Protein AF-A0A6P0SS83-F1 (afdb_monomer)

Solvent-accessible surface area (backbone atoms only — not comparable to full-atom values): 5235 Å² total; per-residue (Å²): 119,67,68,61,54,56,50,53,57,50,46,73,72,39,95,65,48,42,55,52,55,51,46,52,55,51,48,53,51,50,50,46,51,52,49,10,50,53,48,13,50,54,52,39,48,53,53,51,55,52,33,50,75,72,74,41,85,79,54,69,73,56,52,51,47,48,30,52,52,38,24,52,48,27,57,71,67,70,55,91,65,74,81,86,67,74,74,72,79,81,125

Structure (mmCIF, N/CA/C/O backbone):
data_AF-A0A6P0SS83-F1
#
_entry.id   AF-A0A6P0SS83-F1
#
loop_
_atom_site.group_PDB
_atom_site.id
_atom_site.type_symbol
_atom_site.label_atom_id
_atom_site.label_alt_id
_atom_site.label_comp_id
_atom_site.label_asym_id
_atom_site.label_entity_id
_atom_site.label_seq_id
_atom_site.pdbx_PDB_ins_code
_atom_site.Cartn_x
_atom_site.Cartn_y
_atom_site.Cartn_z
_atom_site.occupancy
_atom_site.B_iso_or_equiv
_atom_site.auth_seq_id
_atom_site.auth_comp_id
_atom_site.auth_asym_id
_atom_site.auth_atom_id
_atom_site.pdbx_PDB_model_num
ATOM 1 N N . ALA A 1 1 ? 24.344 4.044 -10.109 1.00 56.97 1 ALA A N 1
ATOM 2 C CA . ALA A 1 1 ? 23.844 4.281 -11.486 1.00 56.97 1 ALA A CA 1
ATOM 3 C C . ALA A 1 1 ? 23.813 3.015 -12.366 1.00 56.97 1 ALA A C 1
ATOM 5 O O . ALA A 1 1 ? 23.726 3.124 -13.582 1.00 56.97 1 ALA A O 1
ATOM 6 N N . VAL A 1 2 ? 23.810 1.812 -11.775 1.00 69.12 2 VAL A N 1
ATOM 7 C CA . VAL A 1 2 ? 23.898 0.539 -12.518 1.00 69.12 2 VAL A CA 1
ATOM 8 C C . VAL A 1 2 ? 22.638 0.266 -13.353 1.00 69.12 2 VAL A C 1
ATOM 10 O O . VAL A 1 2 ? 22.737 -0.121 -14.511 1.00 69.12 2 VAL A O 1
ATOM 13 N N . GLY A 1 3 ? 21.451 0.583 -12.825 1.00 65.50 3 GLY A N 1
ATOM 14 C CA . GLY A 1 3 ? 20.184 0.381 -13.542 1.00 65.50 3 GLY A CA 1
ATOM 15 C C . GLY A 1 3 ? 20.056 1.190 -14.839 1.00 65.50 3 GLY A C 1
ATOM 16 O O . GLY A 1 3 ? 19.583 0.664 -15.840 1.00 65.50 3 GLY A O 1
ATOM 17 N N . LYS A 1 4 ? 20.553 2.438 -14.868 1.00 71.31 4 LYS A N 1
ATOM 18 C CA . LYS A 1 4 ? 20.564 3.268 -16.089 1.00 71.31 4 LYS A CA 1
ATOM 19 C C . LYS A 1 4 ? 21.418 2.651 -17.198 1.00 71.31 4 LYS A C 1
ATOM 21 O O . LYS A 1 4 ? 21.049 2.762 -18.359 1.00 71.31 4 LYS A O 1
ATOM 26 N N . VAL A 1 5 ? 22.529 1.999 -16.850 1.00 74.56 5 VAL A N 1
ATOM 27 C CA . VAL A 1 5 ? 23.441 1.367 -17.818 1.00 74.56 5 VAL A CA 1
ATOM 28 C C . VAL A 1 5 ? 22.813 0.109 -18.421 1.00 74.56 5 VAL A C 1
ATOM 30 O O . VAL A 1 5 ? 22.858 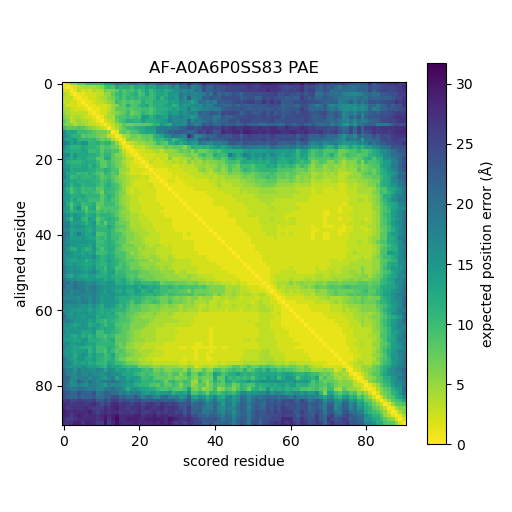-0.075 -19.634 1.00 74.56 5 VAL A O 1
ATOM 33 N N . ILE A 1 6 ? 22.159 -0.714 -17.598 1.00 71.19 6 ILE A N 1
ATOM 34 C CA . ILE A 1 6 ? 21.445 -1.917 -18.054 1.00 71.19 6 ILE A CA 1
ATOM 35 C C . ILE A 1 6 ? 20.288 -1.530 -18.988 1.00 71.19 6 ILE A C 1
ATOM 37 O O . ILE A 1 6 ? 20.165 -2.074 -20.084 1.00 71.19 6 ILE A O 1
ATOM 41 N N . VAL A 1 7 ? 19.494 -0.529 -18.597 1.00 67.44 7 VAL A N 1
ATOM 42 C CA . VAL A 1 7 ? 18.373 -0.019 -19.402 1.00 67.44 7 VAL A CA 1
ATOM 43 C C . VAL A 1 7 ? 18.861 0.627 -20.704 1.00 67.44 7 VAL A C 1
ATOM 45 O O . VAL A 1 7 ? 18.280 0.380 -21.757 1.00 67.44 7 VAL A O 1
ATOM 48 N N . ALA A 1 8 ? 19.959 1.391 -20.673 1.00 70.62 8 ALA A N 1
ATOM 49 C CA . ALA A 1 8 ? 20.525 2.028 -21.864 1.00 70.62 8 ALA A CA 1
ATOM 50 C C . ALA A 1 8 ? 21.078 1.023 -22.888 1.00 70.62 8 ALA A C 1
ATOM 52 O O . ALA A 1 8 ? 20.974 1.265 -24.090 1.00 70.62 8 ALA A O 1
ATOM 53 N N . ASN A 1 9 ? 21.644 -0.100 -22.436 1.00 68.56 9 ASN A N 1
ATOM 54 C CA . ASN A 1 9 ? 22.140 -1.149 -23.329 1.00 68.56 9 ASN A CA 1
ATOM 55 C C . ASN A 1 9 ? 21.007 -2.003 -23.917 1.00 68.56 9 ASN A C 1
ATOM 57 O O . ASN A 1 9 ? 21.089 -2.379 -25.083 1.00 68.56 9 ASN A O 1
ATOM 61 N N . LEU A 1 10 ? 19.921 -2.246 -23.171 1.00 67.12 10 LEU A N 1
ATOM 62 C CA . LEU A 1 10 ? 18.744 -2.945 -23.705 1.00 67.12 10 LEU A CA 1
ATOM 63 C C . LEU A 1 10 ? 17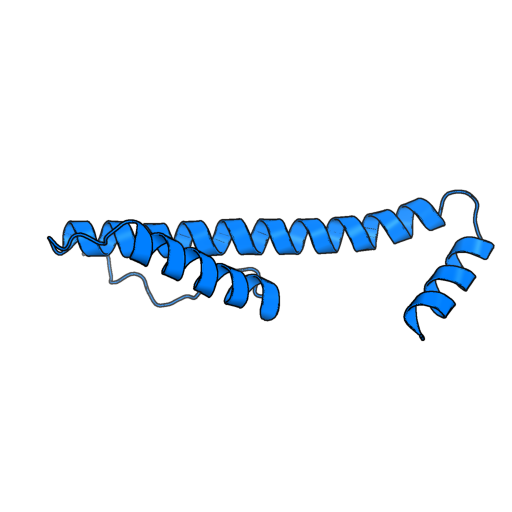.954 -2.085 -24.709 1.00 67.12 10 LEU A C 1
ATOM 65 O O . LEU A 1 10 ? 17.503 -2.592 -25.734 1.00 67.12 10 LEU A O 1
ATOM 69 N N . LEU A 1 11 ? 17.840 -0.775 -24.454 1.00 64.88 11 LEU A N 1
ATOM 70 C CA . LEU A 1 11 ? 17.195 0.192 -25.357 1.00 64.88 11 LEU A CA 1
ATOM 71 C C . LEU A 1 11 ? 17.920 0.347 -26.699 1.00 64.88 11 LEU A C 1
ATOM 73 O O . LEU A 1 11 ? 17.273 0.598 -27.711 1.00 64.88 11 LEU A O 1
ATOM 77 N N . LYS A 1 12 ? 19.250 0.198 -26.721 1.00 66.19 12 LYS A N 1
ATOM 78 C CA . LYS A 1 12 ? 20.060 0.330 -27.943 1.00 66.19 12 LYS A CA 1
ATOM 79 C C . LYS A 1 12 ? 19.930 -0.851 -28.908 1.00 66.19 12 LYS A C 1
ATOM 81 O O . LYS A 1 12 ? 20.390 -0.731 -30.038 1.00 66.19 12 LYS A O 1
ATOM 86 N N . MET A 1 13 ? 19.346 -1.974 -28.485 1.00 66.44 13 MET A N 1
ATOM 87 C CA . MET A 1 13 ? 19.460 -3.232 -29.227 1.00 66.44 13 MET A CA 1
ATOM 88 C C . MET A 1 13 ? 18.246 -3.574 -30.099 1.00 66.44 13 MET A C 1
ATOM 90 O O . MET A 1 13 ? 18.424 -4.292 -31.076 1.00 66.44 13 MET A O 1
ATOM 94 N N . ILE A 1 14 ? 17.025 -3.102 -29.799 1.00 65.44 14 ILE A N 1
ATOM 95 C CA . ILE A 1 14 ? 15.824 -3.520 -30.551 1.00 65.44 14 ILE A CA 1
ATOM 96 C C . ILE A 1 14 ? 14.741 -2.417 -30.567 1.00 65.44 14 ILE A C 1
ATOM 98 O O . ILE A 1 14 ? 14.254 -2.035 -29.493 1.00 65.44 14 ILE A O 1
ATOM 102 N N . PRO A 1 15 ? 14.287 -1.942 -31.748 1.00 60.16 15 PRO A N 1
ATOM 103 C CA . PRO A 1 15 ? 13.099 -1.097 -31.844 1.00 60.16 15 PRO A CA 1
ATOM 104 C C . PRO A 1 15 ? 11.882 -1.860 -31.293 1.00 60.16 15 PRO A C 1
ATOM 106 O O . PRO A 1 15 ? 11.535 -2.932 -31.776 1.00 60.16 15 PRO A O 1
ATOM 109 N N . GLY A 1 16 ? 11.269 -1.337 -30.228 1.00 62.84 16 GLY A N 1
ATOM 110 C CA . GLY A 1 16 ? 10.126 -1.953 -29.540 1.00 62.84 16 GLY A CA 1
ATOM 111 C C . GLY A 1 16 ? 10.457 -2.766 -28.278 1.00 62.84 16 GLY A C 1
ATOM 112 O O . GLY A 1 16 ? 9.611 -2.847 -27.388 1.00 62.84 16 GLY A O 1
ATOM 113 N N . ALA A 1 17 ? 11.682 -3.283 -28.095 1.00 65.75 17 ALA A N 1
ATOM 114 C CA . ALA A 1 17 ? 12.014 -4.033 -26.869 1.00 65.75 17 ALA A CA 1
ATOM 115 C C . ALA A 1 17 ? 12.172 -3.137 -25.633 1.00 65.75 17 ALA A C 1
ATOM 117 O O . ALA A 1 17 ? 11.887 -3.569 -24.516 1.00 65.75 17 ALA A O 1
ATOM 118 N N . GLY A 1 18 ? 12.564 -1.871 -25.825 1.00 62.97 18 GLY A N 1
ATOM 119 C CA . GLY A 1 18 ? 12.575 -0.875 -24.749 1.00 62.97 18 GLY A CA 1
ATOM 120 C C . GLY A 1 18 ? 11.197 -0.695 -24.101 1.00 62.97 18 GLY A C 1
ATOM 121 O O . GLY A 1 18 ? 11.101 -0.554 -22.883 1.00 62.97 18 GLY A O 1
ATOM 122 N N . THR A 1 19 ? 10.131 -0.794 -24.899 1.00 76.19 19 THR A N 1
ATOM 123 C CA . THR A 1 19 ? 8.739 -0.712 -24.437 1.00 76.19 19 THR A CA 1
ATOM 124 C C . THR A 1 19 ? 8.324 -1.963 -23.668 1.00 76.19 19 THR A C 1
ATOM 126 O O . THR A 1 19 ? 7.660 -1.847 -22.645 1.00 76.19 19 THR A O 1
ATOM 129 N N . VAL A 1 20 ? 8.755 -3.154 -24.102 1.00 77.19 20 VAL A N 1
ATOM 130 C CA . VAL A 1 20 ? 8.457 -4.418 -23.404 1.00 77.19 20 VAL A CA 1
ATOM 131 C C . VAL A 1 20 ? 9.141 -4.460 -22.038 1.00 77.19 20 VAL A C 1
ATOM 133 O O . VAL A 1 20 ? 8.491 -4.742 -21.034 1.00 77.19 20 VAL A O 1
ATOM 136 N N . LEU A 1 21 ? 10.433 -4.119 -21.973 1.00 76.88 21 LEU A N 1
ATOM 137 C CA . LEU A 1 21 ? 11.161 -4.085 -20.703 1.00 76.88 21 LEU A CA 1
ATOM 138 C C . LEU A 1 21 ? 10.618 -2.994 -19.771 1.00 76.88 21 LEU A C 1
ATOM 140 O O . LEU A 1 21 ? 10.369 -3.251 -18.594 1.00 76.88 21 LEU A O 1
ATOM 144 N N . GLY A 1 22 ? 10.419 -1.780 -20.294 1.00 75.81 22 GLY A N 1
ATOM 145 C CA . GLY A 1 22 ? 9.851 -0.673 -19.525 1.00 75.81 22 GLY A CA 1
ATOM 146 C C . GLY A 1 22 ? 8.445 -0.995 -19.015 1.00 75.81 22 GLY A C 1
ATOM 147 O O . GLY A 1 22 ? 8.140 -0.736 -17.851 1.00 75.81 22 GLY A O 1
ATOM 148 N N . GLY A 1 23 ? 7.628 -1.639 -19.850 1.00 84.88 23 GLY A N 1
ATOM 149 C CA . GLY A 1 23 ? 6.297 -2.127 -19.502 1.00 84.88 23 GLY A CA 1
ATOM 150 C C . GLY A 1 23 ? 6.325 -3.222 -18.440 1.00 84.88 23 GLY A C 1
ATOM 151 O O . GLY A 1 23 ? 5.518 -3.181 -17.519 1.00 84.88 23 GLY A O 1
ATOM 152 N N . ALA A 1 24 ? 7.284 -4.148 -18.487 1.00 87.06 24 ALA A N 1
ATOM 153 C CA . ALA A 1 24 ? 7.440 -5.172 -17.454 1.00 87.06 24 ALA A CA 1
ATOM 154 C C . ALA A 1 24 ? 7.836 -4.569 -16.095 1.00 87.06 24 ALA A C 1
ATOM 156 O O . ALA A 1 24 ? 7.272 -4.939 -15.065 1.00 87.06 24 ALA A O 1
ATOM 157 N N . ILE A 1 25 ? 8.766 -3.609 -16.069 1.00 87.00 25 ILE A N 1
ATOM 158 C CA . ILE A 1 25 ? 9.191 -2.933 -14.828 1.00 87.00 25 ILE A CA 1
ATOM 159 C C . ILE A 1 25 ? 8.056 -2.066 -14.266 1.00 87.00 25 ILE A C 1
ATOM 161 O O . ILE A 1 25 ? 7.744 -2.131 -13.075 1.00 87.00 25 ILE A O 1
ATOM 165 N N . SER A 1 26 ? 7.409 -1.270 -15.118 1.00 87.50 26 SER A N 1
ATOM 166 C CA . SER A 1 26 ? 6.291 -0.418 -14.708 1.00 87.50 26 SER A CA 1
ATOM 167 C C . SER A 1 26 ? 5.085 -1.250 -14.277 1.00 87.50 26 SER A C 1
ATOM 169 O O . SER A 1 26 ? 4.527 -1.005 -13.212 1.00 87.50 26 SER A O 1
ATOM 171 N N . GLY A 1 27 ? 4.742 -2.287 -15.041 1.00 91.06 27 GLY A N 1
ATOM 172 C CA . GLY A 1 27 ? 3.640 -3.198 -14.752 1.00 91.06 27 GLY A CA 1
ATOM 173 C C . GLY A 1 27 ? 3.863 -4.007 -13.479 1.00 91.06 27 GLY A C 1
ATOM 174 O O . GLY A 1 27 ? 2.950 -4.118 -12.668 1.00 91.06 27 GLY A O 1
ATOM 175 N N . SER A 1 28 ? 5.078 -4.511 -13.242 1.00 89.88 28 SER A N 1
ATOM 176 C CA . SER A 1 28 ? 5.404 -5.200 -11.983 1.00 89.88 28 SER A CA 1
ATOM 177 C C . SER A 1 28 ? 5.349 -4.262 -10.777 1.00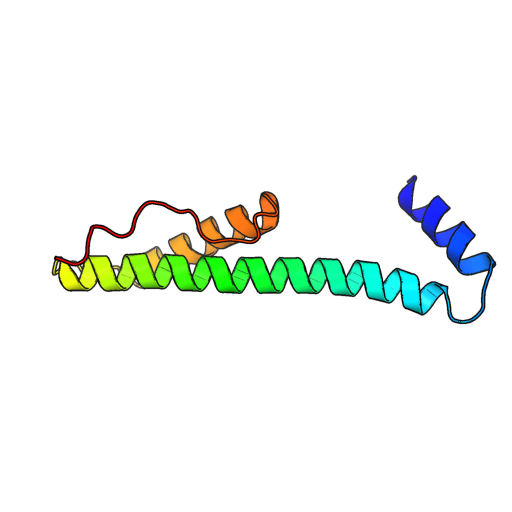 89.88 28 SER A C 1
ATOM 179 O O . SER A 1 28 ? 4.808 -4.645 -9.740 1.00 89.88 28 SER A O 1
ATOM 181 N N . THR A 1 29 ? 5.830 -3.023 -10.918 1.00 90.50 29 THR A N 1
ATOM 182 C CA . THR A 1 29 ? 5.714 -2.003 -9.864 1.00 90.50 29 THR A CA 1
ATOM 183 C C . THR A 1 29 ? 4.247 -1.662 -9.596 1.00 90.50 29 THR A C 1
ATOM 185 O O . THR A 1 29 ? 3.814 -1.680 -8.447 1.00 90.50 29 THR A O 1
ATOM 188 N N . ALA A 1 30 ? 3.460 -1.413 -10.646 1.00 91.38 30 ALA A N 1
ATOM 189 C CA . ALA A 1 30 ? 2.035 -1.119 -10.537 1.00 91.38 30 ALA A CA 1
ATOM 190 C C . ALA A 1 30 ? 1.272 -2.270 -9.867 1.00 91.38 30 ALA A C 1
ATOM 192 O O . ALA A 1 30 ? 0.547 -2.040 -8.903 1.00 91.38 30 ALA A O 1
ATOM 193 N N . ALA A 1 31 ? 1.505 -3.511 -10.302 1.00 93.06 31 ALA A N 1
ATOM 194 C CA . ALA A 1 31 ? 0.898 -4.695 -9.706 1.00 93.06 31 ALA A CA 1
ATOM 195 C C . ALA A 1 31 ? 1.247 -4.832 -8.217 1.00 93.06 31 ALA A C 1
ATOM 197 O O . ALA A 1 31 ? 0.366 -5.117 -7.408 1.00 93.06 31 ALA A O 1
ATOM 198 N N . ALA A 1 32 ? 2.504 -4.591 -7.831 1.00 92.75 32 ALA A N 1
ATOM 199 C CA . ALA A 1 32 ? 2.913 -4.636 -6.429 1.00 92.75 32 ALA A CA 1
ATOM 200 C C . ALA A 1 32 ? 2.175 -3.590 -5.576 1.00 92.75 32 ALA A C 1
ATOM 202 O O . ALA A 1 32 ? 1.682 -3.921 -4.497 1.00 92.75 32 ALA A O 1
ATOM 203 N N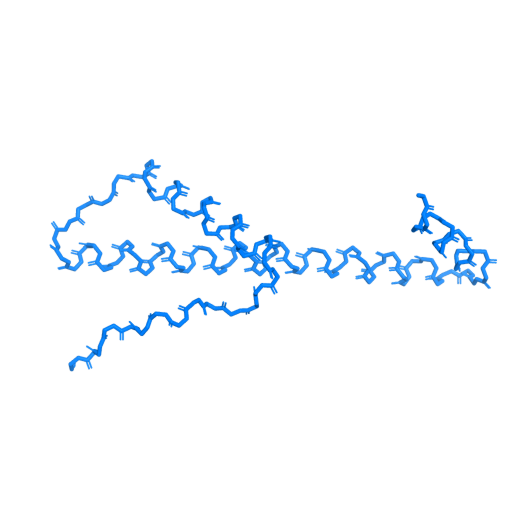 . LEU A 1 33 ? 2.044 -2.355 -6.071 1.00 94.19 33 LEU A N 1
ATOM 204 C CA . LEU A 1 33 ? 1.305 -1.295 -5.377 1.00 94.19 33 LEU A CA 1
ATOM 205 C C . LEU A 1 33 ? -0.192 -1.623 -5.261 1.00 94.19 33 LEU A C 1
ATOM 207 O O . LEU A 1 33 ? -0.772 -1.457 -4.187 1.00 94.19 33 LEU A O 1
ATOM 211 N N . THR A 1 34 ? -0.810 -2.141 -6.327 1.00 94.62 34 THR A N 1
ATOM 212 C CA . THR A 1 34 ? -2.219 -2.569 -6.318 1.00 94.62 34 THR A CA 1
ATOM 213 C C . THR A 1 34 ? -2.461 -3.691 -5.312 1.00 94.62 34 THR A C 1
ATOM 215 O O . THR A 1 34 ? -3.429 -3.634 -4.552 1.00 94.62 34 THR A O 1
ATOM 218 N N . LEU A 1 35 ? -1.571 -4.685 -5.262 1.00 93.88 35 LEU A N 1
ATOM 219 C CA . LEU A 1 35 ? -1.659 -5.771 -4.285 1.00 93.88 35 LEU A CA 1
ATOM 220 C C . LEU A 1 35 ? -1.517 -5.246 -2.856 1.00 93.88 35 LEU A C 1
ATOM 222 O O . LEU A 1 35 ? -2.326 -5.595 -2.000 1.00 93.88 35 LEU A O 1
ATOM 226 N N . ALA A 1 36 ? -0.540 -4.376 -2.601 1.00 93.31 36 ALA A N 1
ATOM 227 C CA . ALA A 1 36 ? -0.333 -3.807 -1.275 1.00 93.31 36 ALA A CA 1
ATOM 228 C C . ALA A 1 36 ? -1.557 -3.027 -0.774 1.00 93.31 36 ALA A C 1
ATOM 230 O O . ALA A 1 36 ? -1.920 -3.146 0.396 1.00 93.31 36 ALA A O 1
ATOM 231 N N . LEU A 1 37 ? -2.210 -2.270 -1.662 1.00 94.44 37 LEU A N 1
ATOM 232 C CA . LEU A 1 37 ? -3.428 -1.527 -1.343 1.00 94.44 37 LEU A CA 1
ATOM 233 C C . LEU A 1 37 ? -4.627 -2.450 -1.079 1.00 94.44 37 LEU A C 1
ATOM 235 O O . LEU A 1 37 ? -5.375 -2.235 -0.129 1.00 94.44 37 LEU A O 1
ATOM 239 N N . GLY A 1 38 ? -4.810 -3.488 -1.899 1.00 94.38 38 GLY A N 1
ATOM 240 C CA . GLY A 1 38 ? -5.900 -4.447 -1.711 1.00 94.38 38 GL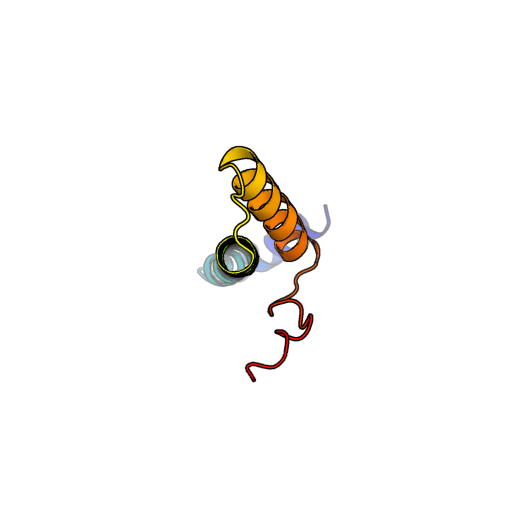Y A CA 1
ATOM 241 C C . GLY A 1 38 ? -5.769 -5.224 -0.399 1.00 94.38 38 GLY A C 1
ATOM 242 O O . GLY A 1 38 ? -6.734 -5.343 0.356 1.00 94.38 38 GLY A O 1
ATOM 243 N N . LEU A 1 39 ? -4.560 -5.706 -0.094 1.00 93.25 39 LEU A N 1
ATOM 244 C CA . LEU A 1 39 ? -4.286 -6.457 1.133 1.00 93.25 39 LEU A CA 1
ATOM 245 C C . LEU A 1 39 ? -4.458 -5.588 2.385 1.00 93.25 39 LEU A C 1
ATOM 247 O O . LEU A 1 39 ? -5.097 -6.029 3.342 1.00 93.25 39 LEU A O 1
ATOM 251 N N . SER A 1 40 ? -3.961 -4.345 2.372 1.00 94.12 40 SER A N 1
ATOM 252 C CA . SER A 1 40 ? -4.116 -3.433 3.511 1.00 94.12 40 SER A CA 1
ATOM 253 C C . SER A 1 40 ? -5.577 -3.081 3.786 1.00 94.12 40 SER A C 1
ATOM 255 O O . SER A 1 40 ? -5.988 -3.031 4.946 1.00 94.12 40 SER A O 1
ATOM 257 N N . TYR A 1 41 ? -6.373 -2.890 2.732 1.00 93.38 41 TYR A N 1
ATOM 258 C CA . TYR A 1 41 ? -7.802 -2.619 2.847 1.00 93.38 41 TYR A CA 1
ATOM 259 C C . TYR A 1 41 ? -8.565 -3.804 3.453 1.00 93.38 41 TYR A C 1
ATOM 261 O O . TYR A 1 41 ? -9.329 -3.623 4.401 1.00 93.38 41 TYR A O 1
ATOM 269 N N . ILE A 1 42 ? -8.321 -5.025 2.960 1.00 93.56 42 ILE A N 1
ATOM 270 C CA . ILE A 1 42 ? -8.959 -6.241 3.489 1.00 93.56 42 ILE A CA 1
ATOM 271 C C . ILE A 1 42 ? -8.615 -6.436 4.970 1.00 93.56 42 ILE A C 1
ATOM 273 O O . ILE A 1 42 ? -9.489 -6.767 5.770 1.00 93.56 42 ILE A O 1
ATOM 277 N N . GLU A 1 43 ? -7.356 -6.232 5.358 1.00 90.81 43 GLU A N 1
ATOM 278 C CA . GLU A 1 43 ? -6.931 -6.406 6.749 1.00 90.81 43 GLU A CA 1
ATOM 279 C C . GLU A 1 43 ? -7.541 -5.349 7.677 1.00 90.81 43 GLU A C 1
ATOM 281 O O . GLU A 1 43 ? -8.032 -5.690 8.755 1.00 90.81 43 GLU A O 1
ATOM 286 N N . ALA A 1 44 ? -7.616 -4.093 7.232 1.00 91.69 44 ALA A N 1
ATOM 287 C CA . ALA A 1 44 ? -8.310 -3.044 7.969 1.00 91.69 44 ALA A CA 1
ATOM 288 C C . ALA A 1 44 ? -9.810 -3.343 8.137 1.00 91.69 44 ALA A C 1
ATOM 290 O O . ALA A 1 44 ? -10.348 -3.163 9.229 1.00 91.69 44 ALA A O 1
ATO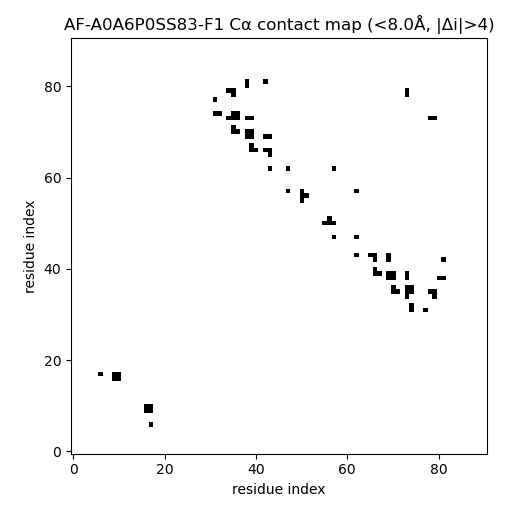M 291 N N . LEU A 1 45 ? -10.478 -3.862 7.098 1.00 92.31 45 LEU A N 1
ATOM 292 C CA . LEU A 1 45 ? -11.881 -4.280 7.188 1.00 92.31 45 LEU A CA 1
ATOM 293 C C . LEU A 1 45 ? -12.087 -5.441 8.162 1.00 92.31 45 LEU A C 1
ATOM 295 O O . LEU A 1 45 ? -13.040 -5.415 8.936 1.00 92.31 45 LEU A O 1
ATOM 299 N N . LYS A 1 46 ? -11.197 -6.441 8.166 1.00 92.25 46 LYS A N 1
ATOM 300 C CA . LYS A 1 46 ? -11.255 -7.540 9.146 1.00 92.25 46 LYS A CA 1
ATOM 301 C C . LYS A 1 46 ? -11.170 -7.011 10.577 1.00 92.25 46 LYS A C 1
ATOM 303 O O . LYS A 1 46 ? -11.941 -7.444 11.431 1.00 92.25 46 LYS A O 1
ATOM 308 N N . ILE A 1 47 ? -10.259 -6.068 10.829 1.00 90.31 47 ILE A N 1
ATOM 309 C CA . ILE A 1 47 ? -10.110 -5.422 12.141 1.00 90.31 47 ILE A CA 1
ATOM 310 C C . ILE A 1 47 ? -11.382 -4.648 12.504 1.00 90.31 47 ILE A C 1
ATOM 312 O O . ILE A 1 47 ? -11.891 -4.807 13.611 1.00 90.31 47 ILE A O 1
ATOM 316 N N . TYR A 1 48 ? -11.919 -3.865 11.565 1.00 91.25 48 TYR A N 1
ATOM 317 C CA . TYR A 1 48 ? -13.141 -3.089 11.763 1.00 91.25 48 TYR A CA 1
ATOM 318 C C . TYR A 1 48 ? -14.350 -3.972 12.092 1.00 91.25 48 TYR A C 1
ATOM 320 O O . TYR A 1 48 ? -15.014 -3.750 13.100 1.00 91.25 48 TYR A O 1
ATOM 328 N N . VAL A 1 49 ? -14.604 -5.014 11.296 1.00 92.25 49 VAL A N 1
ATOM 329 C CA . VAL A 1 49 ? -15.722 -5.944 11.526 1.00 92.25 49 VAL A CA 1
ATOM 330 C C . VAL A 1 49 ? -15.572 -6.660 12.866 1.00 92.25 49 VAL A C 1
ATOM 332 O O . VAL A 1 49 ? -16.542 -6.766 13.610 1.00 92.25 49 VAL A O 1
ATOM 335 N N . LYS A 1 50 ? -14.358 -7.103 13.216 1.00 91.38 50 LYS A N 1
ATOM 336 C CA . LYS A 1 50 ? -14.109 -7.748 14.510 1.00 91.38 50 LYS A CA 1
ATOM 337 C C . LYS A 1 50 ? -14.373 -6.802 15.684 1.00 91.38 50 LYS A C 1
ATOM 339 O O . LYS A 1 50 ? -14.986 -7.213 16.661 1.00 91.38 50 LYS A O 1
ATOM 344 N N . ALA A 1 51 ? -13.958 -5.541 15.580 1.00 90.69 51 ALA A N 1
ATOM 345 C CA . ALA A 1 51 ? -14.248 -4.544 16.605 1.00 90.69 51 ALA A CA 1
ATOM 346 C C . ALA A 1 51 ? -15.755 -4.283 16.746 1.00 90.69 51 ALA A C 1
ATOM 348 O O . ALA A 1 51 ? -16.252 -4.261 17.868 1.00 90.69 51 ALA A O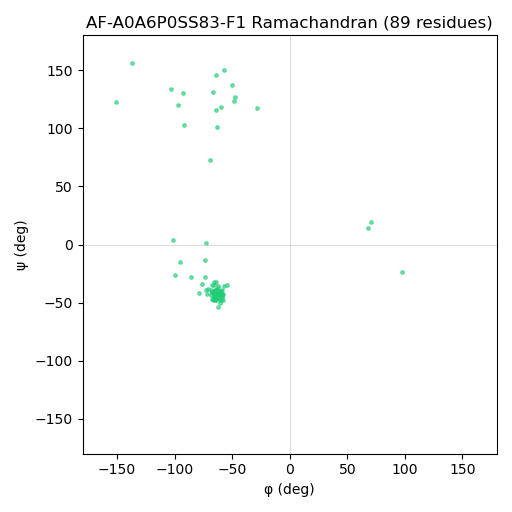 1
ATOM 349 N N . GLN A 1 52 ? -16.488 -4.192 15.631 1.00 89.81 52 GLN A N 1
ATOM 350 C CA . GLN A 1 52 ? -17.947 -4.035 15.647 1.00 89.81 52 GLN A CA 1
ATOM 351 C C . GLN A 1 52 ? -18.652 -5.225 16.319 1.00 89.81 52 GLN A C 1
ATOM 353 O O . GLN A 1 52 ? -19.583 -5.017 17.091 1.00 89.81 52 GLN A O 1
ATOM 358 N N . ILE A 1 53 ? -18.199 -6.461 16.065 1.00 93.12 53 ILE A N 1
ATOM 359 C CA . ILE A 1 53 ? -18.720 -7.671 16.731 1.00 93.12 53 ILE A CA 1
ATOM 360 C C . ILE A 1 53 ? -18.453 -7.624 18.245 1.00 93.12 53 ILE A C 1
ATOM 362 O O . ILE A 1 53 ? -19.329 -7.973 19.031 1.00 93.12 53 ILE A O 1
ATOM 366 N N . ASP A 1 54 ? -17.285 -7.124 18.658 1.00 92.44 54 ASP A N 1
ATOM 367 C CA . ASP A 1 54 ? -16.923 -6.909 20.068 1.00 92.44 54 ASP A CA 1
ATOM 368 C C . ASP A 1 54 ? -17.664 -5.714 20.719 1.00 92.44 54 ASP A C 1
ATOM 370 O O . ASP A 1 54 ? -17.397 -5.385 21.879 1.00 92.44 54 ASP A O 1
ATOM 374 N N . GLY A 1 55 ? -18.546 -5.019 19.989 1.00 91.06 55 GLY A N 1
ATOM 375 C CA . GLY A 1 55 ? -19.243 -3.818 20.465 1.00 91.06 55 GLY A CA 1
ATOM 376 C C . GLY A 1 55 ? -18.344 -2.584 20.610 1.00 91.06 55 GLY A C 1
ATOM 377 O O . GLY A 1 55 ? -18.683 -1.657 21.344 1.00 91.06 55 GLY A O 1
ATOM 378 N N . LYS A 1 56 ? -17.183 -2.573 19.947 1.00 91.00 56 LYS A N 1
ATOM 379 C CA . LYS A 1 56 ? -16.217 -1.468 19.954 1.00 91.00 56 LYS A CA 1
ATOM 380 C C . LYS A 1 56 ? -16.323 -0.679 18.656 1.00 91.00 56 LYS A C 1
ATOM 382 O O . LYS A 1 56 ? -16.274 -1.250 17.570 1.00 91.00 56 LYS A O 1
ATOM 387 N N . GLU A 1 57 ? -16.359 0.641 18.765 1.00 88.44 57 GLU A N 1
ATOM 388 C CA . GLU A 1 57 ? -16.276 1.523 17.603 1.00 88.44 57 GLU A CA 1
ATOM 389 C C . GLU A 1 57 ? -14.823 1.931 17.350 1.00 88.44 57 GLU A C 1
ATOM 391 O O . GLU A 1 57 ? -14.125 2.393 18.255 1.00 88.44 57 GLU A O 1
ATOM 396 N N . ILE A 1 58 ? -14.366 1.783 16.104 1.00 89.00 58 ILE A N 1
ATOM 397 C CA . ILE A 1 58 ? -13.074 2.319 15.666 1.00 89.00 58 ILE A CA 1
ATOM 398 C C . ILE A 1 58 ? -13.328 3.659 14.970 1.00 89.00 58 ILE A C 1
ATOM 400 O O . ILE A 1 58 ? -14.015 3.683 13.943 1.00 89.00 58 ILE A O 1
ATOM 404 N N . PRO A 1 59 ? -12.763 4.775 15.463 1.00 92.06 59 PRO A N 1
ATOM 405 C CA . PRO A 1 59 ? -12.901 6.056 14.794 1.00 92.06 59 PRO A CA 1
ATOM 406 C C . PRO A 1 59 ? -12.225 6.023 13.418 1.00 92.06 59 PRO A C 1
ATOM 408 O O . PRO A 1 59 ? -11.168 5.420 13.222 1.00 92.06 59 PRO A O 1
ATOM 411 N N . LEU A 1 60 ? -12.803 6.740 12.452 1.00 89.25 60 LEU A N 1
ATOM 412 C CA . LEU A 1 60 ? -12.321 6.763 11.064 1.00 89.25 60 LEU A CA 1
ATOM 413 C C . LEU A 1 60 ? -10.836 7.151 10.946 1.00 89.25 60 LEU A C 1
ATOM 415 O O . LEU A 1 60 ? -10.116 6.632 10.095 1.00 89.25 60 LEU A O 1
ATOM 419 N N . SER A 1 61 ? -10.366 8.051 11.812 1.00 91.25 61 SER A N 1
ATOM 420 C CA . SER A 1 61 ? -8.969 8.489 11.853 1.00 91.25 61 SER A CA 1
ATOM 421 C C . SER A 1 61 ? -8.005 7.371 12.259 1.00 91.25 61 SER A C 1
ATOM 423 O O . SER A 1 61 ? -6.870 7.339 11.785 1.00 91.25 61 SER A O 1
ATOM 425 N N . GLU A 1 62 ? -8.443 6.444 13.107 1.00 91.62 62 GLU A N 1
ATOM 426 C CA . GLU A 1 62 ? -7.668 5.274 13.514 1.00 91.62 62 GLU A CA 1
ATOM 427 C C . GLU A 1 62 ? -7.700 4.195 12.433 1.00 91.62 62 GLU A C 1
ATOM 429 O O . GLU A 1 62 ? -6.650 3.671 12.062 1.00 91.62 62 GLU A O 1
ATOM 434 N N . LEU A 1 63 ? -8.862 3.963 11.816 1.00 91.00 63 LEU A N 1
ATOM 435 C CA . LEU A 1 63 ? -8.978 3.068 10.664 1.00 91.00 63 LEU A CA 1
ATOM 436 C C . LEU A 1 63 ? -8.071 3.509 9.501 1.00 91.00 63 LEU A C 1
ATOM 438 O O . LEU A 1 63 ? -7.378 2.687 8.900 1.00 91.00 63 LEU A O 1
ATOM 442 N N . ALA A 1 64 ? -8.012 4.814 9.218 1.00 92.94 64 ALA A N 1
ATOM 443 C CA . ALA A 1 64 ? -7.121 5.369 8.202 1.00 92.94 64 ALA A CA 1
ATOM 444 C C . ALA A 1 64 ? -5.638 5.123 8.532 1.00 92.94 64 ALA A C 1
ATOM 446 O O . ALA A 1 64 ? -4.862 4.760 7.644 1.00 92.94 64 ALA A O 1
ATOM 447 N N . LYS A 1 65 ? -5.237 5.267 9.804 1.00 95.19 65 LYS A N 1
ATOM 448 C CA . LYS A 1 65 ? -3.870 4.947 10.249 1.00 95.19 65 LYS A CA 1
ATOM 449 C C . LYS A 1 65 ? -3.551 3.469 10.043 1.00 95.19 65 LYS A C 1
ATOM 451 O O . LYS A 1 65 ? -2.501 3.168 9.480 1.00 95.19 65 LYS A O 1
ATOM 456 N N . ILE A 1 66 ? -4.474 2.577 10.407 1.00 92.75 66 ILE A N 1
ATOM 457 C CA . ILE A 1 66 ? -4.325 1.128 10.215 1.00 92.75 66 ILE A CA 1
ATOM 458 C C . ILE A 1 66 ? -4.103 0.808 8.731 1.00 92.75 66 ILE A C 1
ATOM 460 O O . ILE A 1 66 ? -3.147 0.108 8.398 1.00 92.75 66 ILE A O 1
ATOM 464 N N . ILE A 1 67 ? -4.915 1.366 7.826 1.00 94.00 67 ILE A N 1
ATOM 465 C CA . ILE A 1 67 ? -4.753 1.158 6.375 1.00 94.00 67 ILE A CA 1
ATOM 466 C C . ILE A 1 67 ? -3.371 1.624 5.901 1.00 94.00 67 ILE A C 1
ATOM 468 O O . ILE A 1 67 ? -2.710 0.911 5.143 1.00 94.00 67 ILE A O 1
ATOM 472 N N . ILE A 1 68 ? -2.915 2.800 6.343 1.00 94.56 68 ILE A N 1
ATOM 473 C CA . ILE A 1 68 ? -1.616 3.361 5.942 1.00 94.56 68 ILE A CA 1
ATOM 474 C C . ILE A 1 68 ? -0.456 2.506 6.468 1.00 94.56 68 ILE A C 1
ATOM 476 O O . ILE A 1 68 ? 0.514 2.274 5.740 1.00 94.56 68 ILE A O 1
ATOM 480 N N . GLU A 1 69 ? -0.535 2.028 7.709 1.00 92.62 69 GLU A N 1
ATOM 481 C CA . GLU A 1 69 ? 0.482 1.153 8.298 1.00 92.62 69 GLU A CA 1
ATOM 482 C C . GLU A 1 69 ? 0.552 -0.200 7.587 1.00 92.62 69 GLU A C 1
ATOM 484 O O . GLU A 1 69 ? 1.641 -0.624 7.189 1.00 92.62 69 GLU A O 1
ATOM 489 N N . GLN A 1 70 ? -0.598 -0.839 7.343 1.00 92.06 70 GLN A N 1
ATOM 490 C CA . GLN A 1 70 ? -0.643 -2.097 6.596 1.00 92.06 70 GLN A CA 1
ATOM 491 C C . GLN A 1 70 ? -0.172 -1.904 5.151 1.00 92.06 70 GLN A C 1
ATOM 493 O O . GLN A 1 70 ? 0.589 -2.719 4.634 1.00 92.06 70 GLN A O 1
ATOM 498 N N . TYR A 1 71 ? -0.536 -0.796 4.500 1.00 94.25 71 TYR A N 1
ATOM 499 C CA . TYR A 1 71 ? -0.065 -0.495 3.148 1.00 94.25 71 TYR A CA 1
ATOM 500 C C . TYR A 1 71 ? 1.460 -0.380 3.096 1.00 94.25 71 TYR A C 1
ATOM 502 O O . TYR A 1 71 ? 2.095 -1.016 2.255 1.00 94.25 71 TYR A O 1
ATOM 510 N N . LYS A 1 72 ? 2.067 0.378 4.020 1.00 92.94 72 LYS A N 1
ATOM 511 C CA . LYS A 1 72 ? 3.532 0.491 4.119 1.00 92.94 72 LYS A CA 1
ATOM 512 C C . LYS A 1 72 ? 4.185 -0.867 4.359 1.00 92.94 72 LYS A C 1
ATOM 514 O O . LYS A 1 72 ? 5.228 -1.150 3.772 1.00 92.94 72 LYS A O 1
ATOM 519 N N . TYR A 1 73 ? 3.563 -1.712 5.180 1.00 89.75 73 TYR A N 1
ATOM 520 C CA . TYR A 1 73 ? 4.028 -3.072 5.416 1.00 89.75 73 TYR A CA 1
ATOM 521 C C . TYR A 1 73 ? 4.014 -3.915 4.133 1.00 89.75 73 TYR A C 1
ATOM 523 O O . TYR A 1 73 ? 5.051 -4.460 3.754 1.00 89.75 73 TYR A O 1
ATOM 531 N N . TYR A 1 74 ? 2.888 -3.999 3.423 1.00 89.81 74 TYR A N 1
ATOM 532 C CA . TYR A 1 74 ? 2.789 -4.810 2.205 1.00 89.81 74 TYR A CA 1
ATOM 533 C C . TYR A 1 74 ? 3.634 -4.256 1.050 1.00 89.81 74 TYR A C 1
ATOM 535 O O . TYR A 1 74 ? 4.333 -5.022 0.384 1.00 89.81 74 TYR A O 1
ATOM 543 N N . ALA A 1 75 ? 3.651 -2.933 0.862 1.00 90.88 75 ALA A N 1
ATOM 544 C CA . ALA A 1 75 ? 4.449 -2.279 -0.174 1.00 90.88 75 ALA A CA 1
ATOM 545 C C . ALA A 1 75 ? 5.962 -2.395 0.089 1.00 90.88 75 ALA A C 1
ATOM 547 O O . ALA A 1 75 ? 6.737 -2.531 -0.854 1.00 90.88 75 ALA A O 1
ATOM 548 N N . GLY A 1 76 ? 6.388 -2.360 1.359 1.00 86.12 76 GLY A N 1
ATOM 549 C CA . GLY A 1 76 ? 7.800 -2.434 1.744 1.00 86.12 76 GLY A CA 1
ATOM 550 C C . GLY A 1 76 ? 8.356 -3.855 1.876 1.00 86.12 76 GLY A C 1
ATOM 551 O O . GLY A 1 76 ? 9.550 -4.060 1.680 1.00 86.12 76 GLY A O 1
ATOM 552 N N . THR A 1 77 ? 7.516 -4.844 2.199 1.00 82.94 77 THR A N 1
ATOM 553 C CA . THR A 1 77 ? 7.958 -6.239 2.411 1.00 82.94 77 THR A CA 1
ATOM 554 C C . THR A 1 77 ? 7.816 -7.128 1.177 1.00 82.94 77 THR A C 1
ATOM 556 O O . THR A 1 77 ? 8.378 -8.222 1.157 1.00 82.94 77 THR A O 1
ATOM 559 N N . GLY A 1 78 ? 7.059 -6.701 0.158 1.00 73.44 78 GLY A N 1
ATOM 560 C CA . GLY A 1 78 ? 6.810 -7.498 -1.049 1.00 73.44 78 GLY A CA 1
ATOM 561 C C . GLY A 1 78 ? 5.950 -8.747 -0.810 1.00 73.44 78 GLY A C 1
ATOM 562 O O . GLY A 1 78 ? 5.901 -9.635 -1.666 1.00 73.44 78 GLY A O 1
ATOM 563 N N . LYS A 1 79 ? 5.276 -8.843 0.344 1.00 75.75 79 LYS A N 1
ATOM 564 C CA . LYS A 1 79 ? 4.360 -9.945 0.656 1.00 75.75 79 LYS A CA 1
ATOM 565 C C . LYS A 1 79 ? 3.134 -9.896 -0.254 1.00 75.75 79 LYS A C 1
ATOM 567 O O . LYS A 1 79 ? 2.495 -8.859 -0.388 1.00 75.75 79 LYS A O 1
ATOM 572 N N . LYS A 1 80 ? 2.797 -11.042 -0.852 1.00 75.00 80 LYS A N 1
ATOM 573 C CA . LYS A 1 80 ? 1.683 -11.194 -1.808 1.00 75.00 80 LYS A CA 1
ATOM 574 C C . LYS A 1 80 ? 0.422 -11.825 -1.210 1.00 75.00 80 LYS A C 1
ATOM 576 O O . LYS A 1 80 ? -0.521 -12.091 -1.944 1.00 75.00 80 LYS A O 1
ATOM 581 N N . SER A 1 81 ? 0.416 -12.089 0.092 1.00 75.31 81 SER A N 1
ATOM 582 C CA . SER A 1 81 ? -0.709 -12.696 0.801 1.00 75.31 81 SER A CA 1
ATOM 583 C C . SER A 1 81 ? -0.934 -11.987 2.127 1.00 75.31 81 SER A C 1
ATOM 585 O O . SER A 1 81 ? -0.007 -11.378 2.671 1.00 75.31 81 SER A O 1
ATOM 587 N N . LEU A 1 82 ? -2.163 -12.085 2.629 1.00 75.12 82 LEU A N 1
ATOM 588 C CA . LEU A 1 82 ? -2.558 -11.591 3.942 1.00 75.12 82 LEU A CA 1
ATOM 589 C C . LEU A 1 82 ? -1.684 -12.239 5.021 1.00 75.12 82 LEU A C 1
ATOM 591 O O . LEU A 1 82 ? -1.218 -13.369 4.870 1.00 75.12 82 LEU A O 1
ATOM 595 N N . ARG A 1 83 ? -1.455 -11.532 6.129 1.00 66.75 83 ARG A N 1
ATOM 596 C CA . ARG A 1 83 ? -0.886 -12.170 7.317 1.00 66.75 83 ARG A CA 1
ATOM 597 C C . ARG A 1 83 ? -1.893 -13.206 7.812 1.00 66.75 83 ARG A C 1
ATOM 599 O O . ARG A 1 83 ? -2.978 -12.841 8.259 1.00 66.75 83 ARG A O 1
ATOM 606 N N . ASP A 1 84 ? -1.508 -14.476 7.765 1.00 62.19 84 ASP A N 1
ATOM 607 C CA . ASP A 1 84 ? -2.191 -15.555 8.474 1.00 62.19 84 ASP A CA 1
ATOM 608 C C . ASP A 1 84 ? -1.952 -15.357 9.975 1.00 62.19 84 ASP A C 1
ATOM 610 O O . ASP A 1 84 ? -1.129 -16.014 10.604 1.00 62.19 84 ASP A O 1
ATOM 614 N N . LYS A 1 85 ? -2.605 -14.357 10.563 1.00 54.66 85 LYS A N 1
ATOM 615 C CA . LYS A 1 85 ? -2.960 -14.446 11.968 1.00 54.66 85 LYS A CA 1
ATOM 616 C C . LYS A 1 85 ? -4.341 -15.056 11.929 1.00 54.66 85 LYS A C 1
ATOM 618 O O . LYS A 1 85 ? -5.270 -14.383 11.484 1.00 54.66 85 LYS A O 1
ATOM 623 N N . GLU A 1 86 ? -4.387 -16.354 12.228 1.00 52.66 86 GLU A N 1
ATOM 624 C CA . GLU A 1 86 ? -5.57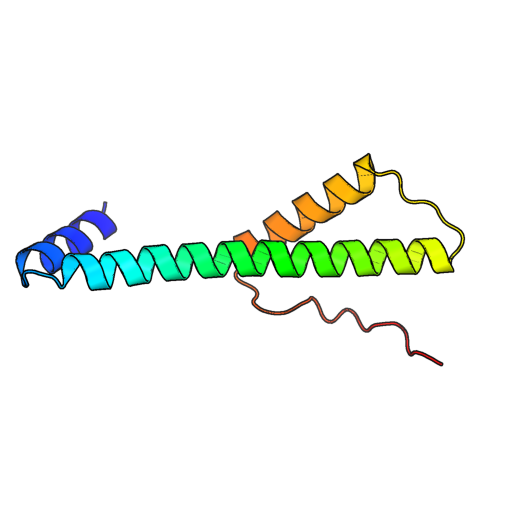8 -17.198 12.243 1.00 52.66 86 GLU A CA 1
ATOM 625 C C . GLU A 1 86 ? -6.805 -16.344 12.557 1.00 52.66 86 GLU A C 1
ATOM 627 O O . GLU A 1 86 ? -6.880 -15.687 13.603 1.00 52.66 86 GLU A O 1
ATOM 632 N N . LEU A 1 87 ? -7.744 -16.291 11.605 1.00 50.50 87 LEU A N 1
ATOM 633 C CA . LEU A 1 87 ? -9.103 -15.908 11.953 1.00 50.50 87 LEU A CA 1
ATOM 634 C C . LEU A 1 87 ? -9.454 -16.752 13.186 1.00 50.50 87 LEU A C 1
ATOM 636 O O . LEU A 1 87 ? -9.216 -17.962 13.138 1.00 50.50 87 LEU A O 1
ATOM 640 N N . PRO A 1 88 ? -9.920 -16.146 14.298 1.00 50.91 88 PRO A N 1
ATOM 641 C CA . PRO A 1 88 ? -10.407 -16.949 15.407 1.00 50.91 88 PRO A CA 1
ATOM 642 C C . PRO A 1 88 ? -11.404 -17.953 14.823 1.00 50.91 88 PRO A C 1
ATOM 644 O O . PRO A 1 88 ? -12.140 -17.563 13.905 1.00 50.91 88 PRO A O 1
ATOM 647 N N . PRO A 1 89 ? -11.357 -19.223 15.263 1.00 45.56 89 PRO A N 1
ATOM 648 C CA . PRO A 1 89 ? -12.241 -20.245 14.738 1.00 45.56 89 PRO A CA 1
ATOM 649 C C . PRO A 1 89 ? -13.654 -19.675 14.750 1.00 45.56 89 PRO A C 1
ATOM 651 O O . PRO A 1 89 ? -14.121 -19.148 15.758 1.00 45.56 89 PRO A O 1
ATOM 654 N N . SER A 1 90 ? -14.266 -19.668 13.573 1.00 56.16 90 SER A N 1
ATOM 655 C CA . SER A 1 90 ? -15.706 -19.551 13.472 1.00 56.16 90 SER A CA 1
ATOM 656 C C . SER A 1 90 ? -16.244 -20.797 14.157 1.00 56.16 90 SER A C 1
ATOM 658 O O . SER A 1 90 ? -16.117 -21.880 13.581 1.00 56.16 90 SER A O 1
ATOM 660 N N . ASP A 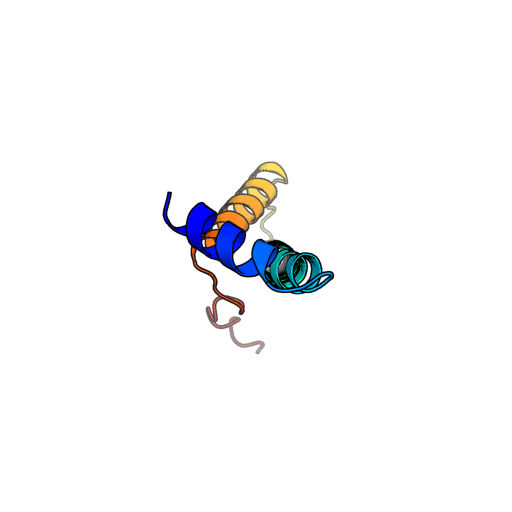1 91 ? -16.688 -20.640 15.405 1.00 47.47 91 ASP A N 1
ATOM 661 C CA . ASP A 1 91 ? -17.496 -21.645 16.100 1.00 47.47 91 ASP A CA 1
ATOM 662 C C . ASP A 1 91 ? -18.594 -22.196 15.174 1.00 47.47 91 ASP A C 1
ATOM 664 O O . ASP A 1 91 ? -19.182 -21.397 14.398 1.00 47.47 91 ASP A O 1
#

pLDDT: mean 81.24, std 13.89, range [45.56, 95.19]

Secondary structure (DSSP, 8-state):
-HHHHHHHHHHTT-TTHHHHHHHHHHHHHHHHHHHHHHHHHHHHHHHHHHHHHTTPPPPHHHHHHHHHHHHHHHHHH---S-----PPP--

Sequence (91 aa):
AVGKVIVANLLKMIPGAGTVLGGAISGSTAAALTLALGLSYIEALKIYVKAQIDGKEIPLSELAKIIIEQYKYYAGTGKKSLRDKELPPSD

Foldseek 3Di:
DVVVVVLVVQVVPDDPSNVVVVCVVVVVLVVQLVQLQVQLLVVLVVVQVVCVVVVHHDDPVRSVVSSVVSSCVSSVVVDNDHPPPPDPDPD

Radius of gyration: 19.73 Å; Cα contacts (8 Å, |Δi|>4): 46; chains: 1; bounding box: 43×30×52 Å

Mean predicted aligned error: 10.1 Å